Protein AF-A0A8C2FFP6-F1 (afdb_monomer_lite)

Sequence (73 aa):
MTLCSLQVLLMGKSGSGKTSMRSIIFANYIARDTRRLGATIDVEHSHVRFLGNLVLNLWDCGGDTFLFSSLTV

Organism: Cyprinus carpio (NCBI:txid7962)

Secondary structure (DSSP, 8-state):
-PPEEEEEEE--STTS-HHHHHHHHHS---TTGGGG--PPPSEEEEEEEETTTEEEEEEEE---S-TTTTS--

pLDDT: mean 86.3, std 16.57, range [36.56, 97.25]

InterPro domains:
  IPR006762 Gtr1/RagA G protein [PF04670] (7-69)
  IPR006762 Gtr1/RagA G protein [PTHR11259] (7-69)
  IPR027417 P-loop containing nucleoside triphosphate hydrolase [G3DSA:3.40.50.300] (3-72)
  IPR027417 P-loop containing nucleoside triphosphate hydrolase [SSF52540] (7-64)

Foldseek 3Di:
DAQAEDEDEQDDAPPPCSVVVCCVPAVVDDSVCSVVDDFDDAWDWDWGDDPNRYIYTYIYGGNDPPPPPVPPD

Radius of gyration: 14.64 Å; chains: 1; bounding bo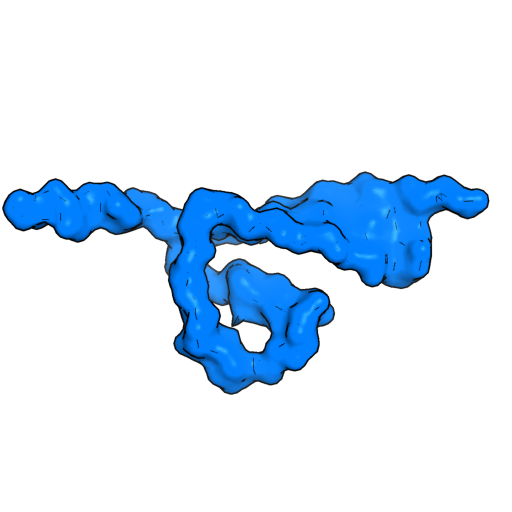x: 32×23×49 Å

Structure (mmCIF, N/CA/C/O backbone):
data_AF-A0A8C2FFP6-F1
#
_entry.id   AF-A0A8C2FFP6-F1
#
loop_
_atom_site.group_PDB
_atom_site.id
_atom_site.type_symbol
_atom_site.label_atom_id
_atom_site.label_alt_id
_atom_site.label_comp_id
_atom_site.label_asym_id
_atom_site.label_entity_id
_atom_site.label_seq_id
_atom_site.pdbx_PDB_ins_code
_atom_site.Cartn_x
_atom_site.Cartn_y
_atom_site.Cartn_z
_atom_site.occupancy
_atom_site.B_iso_or_equiv
_atom_site.auth_seq_id
_atom_site.auth_comp_id
_atom_site.auth_asym_id
_atom_site.auth_atom_id
_atom_site.pdbx_PDB_model_num
ATOM 1 N N . MET A 1 1 ? -9.678 10.013 24.340 1.00 59.31 1 MET A N 1
ATOM 2 C CA . MET A 1 1 ? -8.889 8.982 23.631 1.00 59.31 1 MET A CA 1
ATOM 3 C C . MET A 1 1 ? -8.004 9.695 22.630 1.00 59.31 1 MET A C 1
ATOM 5 O O . MET A 1 1 ? -8.526 10.244 21.669 1.00 59.31 1 MET A O 1
ATOM 9 N N . THR A 1 2 ? -6.706 9.787 22.900 1.00 75.25 2 THR A N 1
ATOM 10 C CA . THR A 1 2 ? -5.760 10.438 2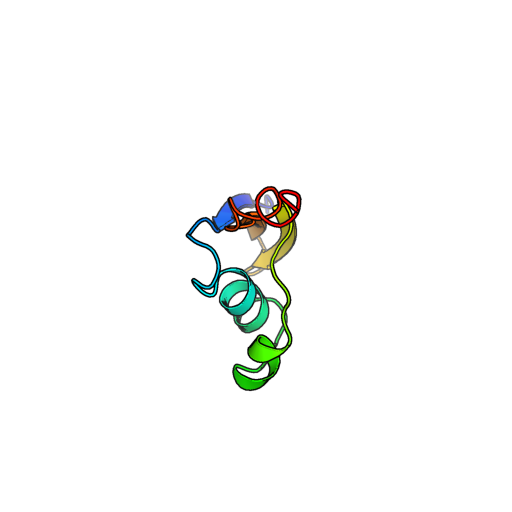1.983 1.00 75.25 2 THR A CA 1
ATOM 11 C C . THR A 1 2 ? -5.482 9.504 20.812 1.00 75.25 2 THR A C 1
ATOM 13 O O . THR A 1 2 ? -5.261 8.312 21.017 1.00 75.25 2 THR A O 1
ATOM 16 N N . LEU A 1 3 ? -5.530 10.037 19.594 1.00 81.19 3 LEU A N 1
ATOM 17 C CA . LEU A 1 3 ? -5.123 9.324 18.390 1.00 81.19 3 LEU A CA 1
ATOM 18 C C . LEU A 1 3 ? -3.590 9.279 18.361 1.00 81.19 3 LEU A C 1
ATOM 20 O O . LEU A 1 3 ? -2.946 10.326 18.300 1.00 81.19 3 LEU A O 1
ATOM 24 N N . CYS A 1 4 ? -3.004 8.088 18.437 1.00 89.50 4 CYS A N 1
ATOM 25 C CA . CYS A 1 4 ? -1.562 7.908 18.301 1.00 89.50 4 CYS A CA 1
ATOM 26 C C . CYS A 1 4 ? -1.194 7.858 16.816 1.00 89.50 4 CYS A C 1
ATOM 28 O O . CYS A 1 4 ? -1.919 7.277 16.012 1.00 89.50 4 CYS A O 1
ATOM 30 N N . SER A 1 5 ? -0.062 8.453 16.446 1.00 93.44 5 SER A N 1
ATOM 31 C CA . SER A 1 5 ? 0.448 8.454 15.074 1.00 93.44 5 SER A CA 1
ATOM 32 C C . SER A 1 5 ? 1.822 7.797 15.057 1.00 93.44 5 SER A C 1
ATOM 34 O O . SER A 1 5 ? 2.695 8.185 15.832 1.00 93.44 5 SER A O 1
ATOM 36 N N . LEU A 1 6 ? 2.005 6.796 14.197 1.00 95.69 6 LEU A N 1
ATOM 37 C CA . LEU A 1 6 ? 3.269 6.095 14.000 1.00 95.69 6 LEU A CA 1
ATOM 38 C C . LEU A 1 6 ? 3.693 6.225 12.539 1.00 95.69 6 LEU A C 1
ATOM 40 O O . LEU A 1 6 ? 2.911 5.964 11.625 1.00 95.69 6 LEU A O 1
ATOM 44 N N . GLN A 1 7 ? 4.942 6.615 12.317 1.00 96.69 7 GLN A N 1
ATOM 45 C CA . GLN A 1 7 ? 5.546 6.623 10.991 1.00 96.69 7 GLN A CA 1
ATOM 46 C C . GLN A 1 7 ? 6.286 5.307 10.761 1.00 96.69 7 GLN A C 1
ATOM 48 O O . GLN A 1 7 ? 7.060 4.865 11.610 1.00 96.69 7 GLN A O 1
ATOM 53 N N . VAL A 1 8 ? 6.034 4.678 9.617 1.00 96.31 8 VAL A N 1
ATOM 54 C CA . VAL A 1 8 ? 6.619 3.392 9.238 1.00 96.31 8 VAL A CA 1
ATOM 55 C C . VAL A 1 8 ? 7.252 3.533 7.864 1.00 96.31 8 VAL A C 1
ATOM 57 O O . VAL A 1 8 ? 6.583 3.890 6.896 1.00 96.31 8 VAL A O 1
ATOM 60 N N . LEU A 1 9 ? 8.544 3.231 7.785 1.00 96.31 9 LEU A N 1
ATOM 61 C CA . LEU A 1 9 ? 9.338 3.358 6.572 1.00 96.31 9 LEU A CA 1
ATOM 62 C C . LEU A 1 9 ? 9.551 1.978 5.943 1.00 96.31 9 LEU A C 1
ATOM 64 O O . LEU A 1 9 ? 10.154 1.096 6.555 1.00 96.31 9 LEU A O 1
ATOM 68 N N . LEU A 1 10 ? 9.044 1.785 4.727 1.00 94.88 10 LEU A N 1
ATOM 69 C CA . LEU A 1 10 ? 9.233 0.569 3.942 1.00 94.88 10 LEU A CA 1
ATOM 70 C C . LEU A 1 10 ? 10.387 0.810 2.964 1.00 94.88 10 LEU A C 1
ATOM 72 O O . LEU A 1 10 ? 10.210 1.366 1.883 1.00 94.88 10 LEU A O 1
ATOM 76 N N . MET A 1 11 ? 11.587 0.394 3.367 1.00 93.44 11 MET A N 1
ATOM 77 C CA . MET A 1 11 ? 12.807 0.470 2.560 1.00 93.44 11 MET A CA 1
ATOM 78 C C . MET A 1 11 ? 13.302 -0.914 2.150 1.00 93.44 11 MET A C 1
ATOM 80 O O . MET A 1 11 ? 12.981 -1.933 2.757 1.00 93.44 11 MET A O 1
ATOM 84 N N . GLY A 1 12 ? 14.105 -0.944 1.090 1.00 91.12 12 GLY A N 1
ATOM 85 C CA . GLY A 1 12 ? 14.690 -2.162 0.542 1.00 91.12 12 GLY A CA 1
ATOM 86 C C . GLY A 1 12 ? 14.917 -2.047 -0.961 1.00 91.12 12 GLY A C 1
ATOM 87 O O . GLY A 1 12 ? 14.316 -1.203 -1.630 1.00 91.12 12 GLY A O 1
ATOM 88 N N . LYS A 1 13 ? 15.773 -2.920 -1.499 1.00 90.62 13 LYS A N 1
ATOM 89 C CA .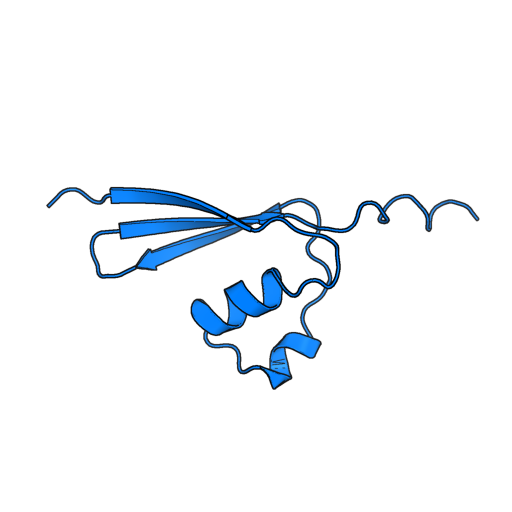 LYS A 1 13 ? 16.123 -2.951 -2.927 1.00 90.62 13 LYS A CA 1
ATOM 90 C C . LYS A 1 13 ? 14.878 -3.040 -3.821 1.00 90.62 13 LYS A C 1
ATOM 92 O O . LYS A 1 13 ? 13.835 -3.560 -3.413 1.00 90.62 13 LYS A O 1
ATOM 97 N N . SER A 1 14 ? 14.966 -2.526 -5.045 1.00 90.88 14 SER A N 1
ATOM 98 C CA . SER A 1 14 ? 13.926 -2.744 -6.051 1.00 90.88 14 SER A CA 1
ATOM 99 C C . SER A 1 14 ? 13.599 -4.230 -6.222 1.00 90.88 14 SER A C 1
ATOM 101 O O . SER A 1 14 ? 14.471 -5.090 -6.085 1.00 90.88 14 SER A O 1
ATOM 103 N N . GLY A 1 15 ? 12.322 -4.535 -6.448 1.00 88.94 15 GLY A N 1
ATOM 104 C CA . GLY A 1 15 ? 11.823 -5.908 -6.561 1.00 88.94 15 GLY A CA 1
ATOM 105 C C . GLY A 1 15 ? 11.682 -6.685 -5.244 1.00 88.94 15 GLY A C 1
ATOM 106 O O . GLY A 1 15 ? 11.163 -7.795 -5.271 1.00 88.94 15 GLY A O 1
ATOM 107 N N . SER A 1 16 ? 12.051 -6.129 -4.079 1.00 93.81 16 SER A N 1
ATOM 108 C CA . SER A 1 16 ? 11.911 -6.832 -2.786 1.00 93.81 16 SER A CA 1
ATOM 109 C C . SER A 1 16 ? 10.462 -7.007 -2.298 1.00 93.81 16 SER A C 1
ATOM 111 O O . SER A 1 16 ? 10.236 -7.633 -1.267 1.00 93.81 16 SER A O 1
ATOM 113 N N . GLY A 1 17 ? 9.475 -6.450 -3.013 1.00 94.19 17 GLY A N 1
ATOM 114 C CA . GLY A 1 17 ? 8.050 -6.633 -2.714 1.00 94.19 17 GLY A CA 1
ATOM 115 C C . GLY A 1 17 ? 7.458 -5.675 -1.672 1.00 94.19 17 GLY A C 1
ATOM 116 O O . GLY A 1 17 ? 6.421 -5.985 -1.092 1.00 94.19 17 GLY A O 1
ATOM 117 N N . LYS A 1 18 ? 8.073 -4.509 -1.440 1.00 95.75 18 LYS A N 1
ATOM 118 C CA . LYS A 1 18 ? 7.610 -3.488 -0.470 1.00 95.75 18 LYS A CA 1
ATOM 119 C C . LYS A 1 18 ? 6.170 -3.039 -0.736 1.00 95.75 18 LYS A C 1
ATOM 121 O O . LYS A 1 18 ? 5.290 -3.171 0.113 1.00 95.75 18 LYS A O 1
ATOM 126 N N . THR A 1 19 ? 5.913 -2.612 -1.966 1.00 95.88 19 THR A N 1
ATOM 127 C CA . THR A 1 19 ? 4.602 -2.174 -2.457 1.00 95.88 19 THR A CA 1
ATOM 128 C C . THR A 1 19 ? 3.591 -3.315 -2.456 1.00 95.88 19 THR A C 1
ATOM 130 O O . THR A 1 19 ? 2.431 -3.115 -2.095 1.00 95.88 19 THR A O 1
ATOM 133 N N . SER A 1 20 ? 4.033 -4.532 -2.791 1.00 96.94 20 SER A N 1
ATOM 134 C CA . SER A 1 20 ? 3.206 -5.741 -2.727 1.00 96.94 20 SER A CA 1
ATOM 135 C C . SER A 1 20 ? 2.740 -6.021 -1.300 1.00 96.94 20 SER A C 1
ATOM 137 O O . SER A 1 20 ? 1.551 -6.242 -1.085 1.00 96.94 20 SER A O 1
ATOM 139 N N . MET A 1 21 ? 3.641 -5.939 -0.315 1.00 97.25 21 MET A N 1
ATOM 140 C CA . MET A 1 21 ? 3.305 -6.102 1.101 1.00 97.25 21 MET A CA 1
ATOM 141 C C . MET A 1 21 ? 2.308 -5.034 1.563 1.00 97.25 21 MET A C 1
ATOM 143 O O . MET A 1 21 ? 1.279 -5.380 2.145 1.00 97.25 21 MET A O 1
ATOM 147 N N . ARG A 1 22 ? 2.563 -3.753 1.248 1.00 96.12 22 ARG A N 1
ATOM 148 C CA . ARG A 1 22 ? 1.636 -2.658 1.581 1.00 96.12 22 ARG A CA 1
ATOM 149 C C . ARG A 1 22 ? 0.241 -2.920 1.010 1.00 96.12 22 ARG A C 1
ATOM 151 O O . ARG A 1 22 ? -0.751 -2.774 1.718 1.00 96.12 22 ARG A O 1
ATOM 158 N N . SER A 1 23 ? 0.173 -3.327 -0.254 1.00 95.81 23 SER A N 1
ATOM 159 C CA . SER A 1 23 ? -1.093 -3.497 -0.972 1.00 95.81 23 SER A CA 1
ATOM 160 C C . SER A 1 23 ? -1.891 -4.704 -0.476 1.00 95.81 23 SER A C 1
ATOM 162 O O . SER A 1 23 ? -3.113 -4.625 -0.364 1.00 95.81 23 SER A O 1
ATOM 164 N N . ILE A 1 24 ? -1.217 -5.807 -0.132 1.00 96.88 24 ILE A N 1
ATOM 165 C CA . ILE A 1 24 ? -1.873 -6.999 0.426 1.00 96.88 24 ILE A CA 1
ATOM 166 C C . ILE A 1 24 ? -2.464 -6.689 1.804 1.00 96.88 24 ILE A C 1
ATOM 168 O O . ILE A 1 24 ? -3.626 -6.989 2.055 1.00 96.88 24 ILE A O 1
ATOM 172 N N . ILE A 1 25 ? -1.677 -6.076 2.693 1.00 95.25 25 ILE A N 1
ATOM 173 C CA . ILE A 1 25 ? -2.074 -5.893 4.095 1.00 95.25 25 ILE A CA 1
ATOM 174 C C . ILE A 1 25 ? -3.081 -4.746 4.248 1.00 95.25 25 ILE A C 1
ATOM 176 O O . ILE A 1 25 ? -4.010 -4.850 5.045 1.00 95.25 25 ILE A O 1
ATOM 180 N N . PHE A 1 26 ? -2.909 -3.653 3.498 1.00 95.31 26 PHE A N 1
ATOM 181 C CA . PHE A 1 26 ? -3.631 -2.402 3.755 1.00 95.31 26 PHE A CA 1
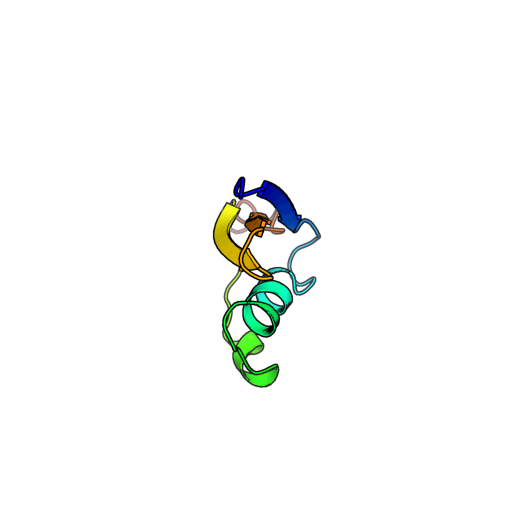ATOM 182 C C . PHE A 1 26 ? -4.526 -1.922 2.605 1.00 95.31 26 PHE A C 1
ATOM 184 O O . PHE A 1 26 ? -5.257 -0.953 2.789 1.00 95.31 26 PHE A O 1
ATOM 191 N N . ALA A 1 27 ? -4.498 -2.576 1.437 1.00 94.12 27 ALA A N 1
ATOM 192 C CA . ALA A 1 27 ? -5.321 -2.205 0.278 1.00 94.12 27 ALA A CA 1
ATOM 193 C C . ALA A 1 27 ? -6.143 -3.374 -0.300 1.00 94.12 27 ALA A C 1
ATOM 195 O O . ALA A 1 27 ? -6.717 -3.239 -1.378 1.00 94.12 27 ALA A O 1
ATOM 196 N N . ASN A 1 28 ? -6.226 -4.504 0.414 1.00 94.69 28 ASN A N 1
ATOM 197 C CA . ASN A 1 28 ? -6.998 -5.695 0.034 1.00 94.69 28 ASN A CA 1
ATOM 198 C C . ASN A 1 28 ? -6.599 -6.317 -1.318 1.00 94.69 28 ASN A C 1
ATOM 200 O O . ASN A 1 28 ? -7.433 -6.907 -2.005 1.00 94.69 28 ASN A O 1
ATOM 204 N N . TYR A 1 29 ? -5.329 -6.209 -1.712 1.00 96.56 29 TYR A N 1
ATOM 205 C CA . TYR A 1 29 ? -4.844 -6.907 -2.903 1.00 96.56 29 TYR A CA 1
ATOM 206 C C . TYR A 1 29 ? -4.679 -8.398 -2.618 1.00 96.56 29 TYR A C 1
ATOM 208 O O . TYR A 1 29 ? -4.091 -8.797 -1.613 1.00 96.56 29 TYR A O 1
ATOM 216 N N . ILE A 1 30 ? -5.105 -9.236 -3.561 1.00 96.12 30 ILE A N 1
ATOM 217 C CA . ILE A 1 30 ? -4.694 -10.640 -3.571 1.00 96.12 30 ILE A CA 1
ATOM 218 C C . ILE A 1 30 ? -3.260 -10.753 -4.098 1.00 96.12 30 ILE A C 1
ATOM 220 O O . ILE A 1 30 ? -2.830 -9.981 -4.957 1.00 96.12 30 ILE A O 1
ATOM 224 N N . ALA A 1 31 ? -2.514 -11.759 -3.637 1.00 94.69 31 ALA A N 1
ATOM 225 C CA . ALA A 1 31 ? -1.109 -11.942 -4.018 1.00 94.69 31 ALA A CA 1
ATOM 226 C C . ALA A 1 31 ? -0.891 -11.966 -5.544 1.00 94.69 31 ALA A C 1
ATOM 228 O O . ALA A 1 31 ? 0.097 -11.430 -6.043 1.00 94.69 31 ALA A O 1
ATOM 229 N N . ARG A 1 32 ? -1.837 -12.536 -6.302 1.00 95.81 32 ARG A N 1
ATOM 230 C CA . ARG A 1 32 ? -1.782 -12.582 -7.770 1.00 95.81 32 ARG A CA 1
ATOM 231 C C . ARG A 1 32 ? -1.774 -11.190 -8.412 1.00 95.81 32 ARG A C 1
ATOM 233 O O . ARG A 1 32 ? -1.044 -10.990 -9.383 1.00 95.81 32 ARG A O 1
ATOM 240 N N . ASP A 1 33 ? -2.533 -10.247 -7.865 1.00 94.75 33 ASP A N 1
ATOM 241 C CA . ASP A 1 33 ? -2.692 -8.905 -8.435 1.00 94.75 33 ASP A CA 1
ATOM 242 C C . ASP A 1 33 ? -1.457 -8.035 -8.210 1.00 94.75 33 ASP A C 1
ATOM 244 O O . ASP A 1 33 ? -1.198 -7.117 -8.987 1.00 94.75 33 ASP A O 1
ATOM 248 N N . THR A 1 34 ? -0.624 -8.380 -7.223 1.00 94.31 34 THR A N 1
ATOM 249 C CA . THR A 1 34 ? 0.628 -7.656 -6.958 1.00 94.31 34 THR A CA 1
ATOM 250 C C . THR A 1 34 ? 1.613 -7.689 -8.125 1.00 94.31 34 THR A C 1
ATOM 252 O O . THR A 1 34 ? 2.449 -6.801 -8.237 1.00 94.31 34 THR A O 1
ATOM 255 N N . ARG A 1 35 ? 1.480 -8.647 -9.054 1.00 92.31 35 ARG A N 1
ATOM 256 C CA . ARG A 1 35 ? 2.291 -8.708 -10.286 1.00 92.31 35 ARG A CA 1
ATOM 257 C C . ARG A 1 35 ? 2.050 -7.534 -11.236 1.00 92.31 35 ARG A C 1
ATOM 259 O O . ARG A 1 35 ? 2.855 -7.310 -12.130 1.00 92.31 35 ARG A O 1
ATOM 266 N N . ARG A 1 36 ? 0.921 -6.838 -11.081 1.00 93.19 36 ARG A N 1
ATOM 267 C CA . ARG A 1 36 ? 0.544 -5.669 -11.888 1.00 93.19 36 ARG A CA 1
ATOM 268 C C . ARG A 1 36 ? 1.047 -4.359 -11.282 1.00 93.19 36 ARG A C 1
ATOM 270 O O . ARG A 1 36 ? 0.881 -3.318 -11.908 1.00 93.19 36 ARG A O 1
ATOM 277 N N . LEU A 1 37 ? 1.603 -4.398 -10.069 1.00 90.31 37 LEU A N 1
ATOM 278 C CA . LEU A 1 37 ? 2.159 -3.220 -9.415 1.00 90.31 37 LEU A CA 1
ATOM 279 C C . LEU A 1 37 ? 3.458 -2.821 -10.121 1.00 90.31 37 LEU A C 1
ATOM 281 O O . LEU A 1 37 ? 4.342 -3.652 -10.328 1.00 90.31 37 LEU A O 1
ATOM 285 N N . GLY A 1 38 ? 3.542 -1.548 -10.503 1.00 89.44 38 GLY A N 1
ATOM 286 C CA . GLY A 1 38 ? 4.751 -0.959 -11.066 1.00 89.44 38 GLY A CA 1
ATOM 287 C C . GLY A 1 38 ? 5.810 -0.682 -10.000 1.00 89.44 38 GLY A C 1
ATOM 288 O O . GLY A 1 38 ? 5.572 -0.839 -8.801 1.00 89.44 38 GLY A O 1
ATOM 289 N N . ALA A 1 39 ? 6.984 -0.247 -10.451 1.00 88.81 39 ALA A N 1
ATOM 290 C CA . ALA A 1 39 ? 8.008 0.267 -9.555 1.00 88.81 39 ALA A CA 1
ATOM 291 C C . ALA A 1 39 ? 7.516 1.534 -8.839 1.00 88.81 39 ALA A C 1
ATOM 293 O O . ALA A 1 39 ? 6.951 2.429 -9.468 1.00 88.81 39 ALA A O 1
ATOM 294 N N . THR A 1 40 ? 7.755 1.614 -7.530 1.00 87.56 40 THR A N 1
ATOM 295 C CA . THR A 1 40 ? 7.540 2.842 -6.760 1.00 87.56 40 THR A CA 1
ATOM 296 C C . THR A 1 40 ? 8.596 3.871 -7.145 1.00 87.56 40 THR A C 1
ATOM 298 O O . THR A 1 40 ? 9.793 3.595 -7.032 1.00 87.56 40 THR A O 1
ATOM 301 N N . ILE A 1 41 ? 8.156 5.051 -7.577 1.00 87.50 41 ILE A N 1
ATOM 302 C CA . ILE A 1 41 ? 9.026 6.186 -7.889 1.00 87.50 41 ILE A CA 1
ATOM 303 C C . ILE A 1 41 ? 9.154 7.035 -6.624 1.00 87.50 41 ILE A C 1
ATOM 305 O O . ILE A 1 41 ? 8.144 7.393 -6.029 1.00 87.50 41 ILE A O 1
ATOM 309 N N . ASP A 1 42 ? 10.386 7.354 -6.229 1.00 88.19 42 ASP A N 1
ATOM 310 C CA . ASP A 1 42 ? 10.699 8.179 -5.054 1.00 88.19 42 ASP A CA 1
ATOM 311 C C . ASP A 1 42 ? 10.054 7.678 -3.748 1.00 88.19 42 ASP A C 1
ATOM 313 O O . ASP A 1 42 ? 10.553 6.712 -3.173 1.00 88.19 42 ASP A O 1
ATOM 317 N N . VAL A 1 43 ? 8.954 8.269 -3.270 1.00 92.06 43 VAL A N 1
ATOM 318 C CA . VAL A 1 43 ? 8.248 7.818 -2.061 1.00 92.06 43 VAL A CA 1
ATOM 319 C C . VAL A 1 43 ? 6.735 7.875 -2.259 1.00 92.06 43 VAL A C 1
ATOM 321 O O . VAL A 1 43 ? 6.167 8.922 -2.554 1.00 92.06 43 VAL A O 1
ATOM 324 N N . GLU A 1 44 ? 6.066 6.751 -2.009 1.00 94.12 44 GLU A N 1
ATOM 325 C CA . GLU A 1 44 ? 4.606 6.648 -1.971 1.00 94.12 44 GLU A CA 1
ATOM 326 C C . GLU A 1 44 ? 4.108 6.651 -0.522 1.00 94.12 44 GLU A C 1
ATOM 328 O O . GLU A 1 44 ? 4.506 5.817 0.301 1.00 94.12 44 GLU A O 1
ATOM 333 N N . HIS A 1 45 ? 3.199 7.574 -0.206 1.00 94.69 45 HIS A N 1
ATOM 334 C CA . HIS A 1 45 ? 2.640 7.727 1.135 1.00 94.69 45 HIS A CA 1
ATOM 335 C C . HIS A 1 45 ? 1.273 7.054 1.258 1.00 94.69 45 HIS A C 1
ATOM 337 O O . HIS A 1 45 ? 0.423 7.127 0.372 1.00 94.69 45 HIS A O 1
ATOM 343 N N . SER A 1 46 ? 1.015 6.403 2.390 1.00 94.81 46 SER A N 1
ATOM 344 C CA . SER A 1 46 ? -0.308 5.859 2.705 1.00 94.81 46 SER A CA 1
ATOM 345 C C . SER A 1 46 ? -0.640 6.053 4.177 1.00 94.81 46 SER A C 1
ATOM 347 O O . SER A 1 46 ? 0.150 5.715 5.055 1.00 94.81 46 SER A O 1
ATOM 349 N N . HIS A 1 47 ? -1.837 6.569 4.448 1.00 94.75 47 HIS A N 1
ATOM 350 C CA . HIS A 1 47 ? -2.334 6.807 5.800 1.00 94.75 47 HIS A CA 1
ATOM 351 C C . HIS A 1 47 ? -3.434 5.802 6.122 1.00 94.75 47 HIS A C 1
ATOM 353 O O . HIS A 1 47 ? -4.476 5.787 5.468 1.00 94.75 47 HIS A O 1
ATOM 359 N N . VAL A 1 48 ? -3.211 4.964 7.132 1.00 94.75 48 VAL A N 1
ATOM 360 C CA . VAL A 1 48 ? -4.128 3.871 7.474 1.00 94.75 48 VAL A CA 1
ATOM 361 C C . VAL A 1 48 ? -4.481 3.942 8.949 1.00 94.75 48 VAL A C 1
ATOM 363 O O . VAL A 1 48 ? -3.604 4.007 9.809 1.00 94.75 48 VAL A O 1
ATOM 366 N N . ARG A 1 49 ? -5.779 3.907 9.259 1.00 93.69 49 ARG A N 1
ATOM 367 C CA . ARG A 1 49 ? -6.241 3.711 10.635 1.00 93.69 49 ARG A CA 1
ATOM 368 C C . ARG A 1 49 ? -6.118 2.236 10.984 1.00 93.69 49 ARG A C 1
ATOM 370 O O . ARG A 1 49 ? -6.742 1.392 10.349 1.00 93.69 49 ARG A O 1
ATOM 377 N N . PHE A 1 50 ? -5.332 1.943 12.006 1.00 91.94 50 PHE A N 1
ATOM 378 C CA . PHE A 1 50 ? -5.086 0.602 12.501 1.00 91.94 50 PHE A CA 1
ATOM 379 C C . PHE A 1 50 ? -5.603 0.496 13.936 1.00 91.94 50 PHE A C 1
ATOM 381 O O . PHE A 1 50 ? -5.364 1.379 14.755 1.00 91.94 50 PHE A O 1
ATOM 388 N N . LEU A 1 51 ? -6.375 -0.555 14.230 1.00 91.00 51 LEU A N 1
ATOM 389 C CA . LEU A 1 51 ? -6.940 -0.822 15.565 1.00 91.00 51 LEU A CA 1
ATOM 390 C C . LEU A 1 51 ? -7.710 0.364 16.201 1.00 91.00 51 LEU A C 1
ATOM 392 O O . LEU A 1 51 ? -7.825 0.472 17.417 1.00 91.00 51 LEU A O 1
ATOM 396 N N . GLY A 1 52 ? -8.267 1.259 15.378 1.00 89.38 52 GLY A N 1
ATOM 397 C CA . GLY A 1 52 ? -9.175 2.338 15.785 1.00 89.38 52 GLY A CA 1
ATOM 398 C C . GLY A 1 52 ? -8.517 3.603 16.352 1.00 89.38 52 GLY A C 1
ATOM 399 O O . GLY A 1 52 ? -8.985 4.701 16.046 1.00 89.38 52 GLY A O 1
ATOM 400 N N . ASN A 1 53 ? -7.438 3.486 17.130 1.00 92.00 53 ASN A N 1
ATOM 401 C CA . ASN A 1 53 ? -6.773 4.618 17.797 1.00 92.00 53 ASN A CA 1
ATOM 402 C C . ASN A 1 53 ? -5.338 4.894 17.314 1.00 92.00 53 ASN A C 1
ATOM 404 O O . ASN A 1 53 ? -4.727 5.857 17.783 1.00 92.00 53 ASN A O 1
ATOM 408 N N . LEU A 1 54 ? -4.811 4.086 16.392 1.00 94.06 54 LEU A N 1
ATOM 409 C CA . LEU A 1 54 ? -3.492 4.269 15.801 1.00 94.06 54 LEU A CA 1
ATOM 410 C C . LEU A 1 54 ? -3.626 4.668 14.329 1.00 94.06 54 LEU A C 1
ATOM 412 O O . LEU A 1 54 ? -4.364 4.050 13.564 1.00 94.06 54 LEU A O 1
ATOM 416 N N . VAL A 1 55 ? -2.892 5.693 13.918 1.00 95.38 55 VAL A N 1
ATOM 417 C CA . VAL A 1 55 ? -2.687 6.041 12.511 1.00 95.38 55 VAL A CA 1
ATOM 418 C C . VAL A 1 55 ? -1.289 5.606 12.116 1.00 95.38 55 VAL A C 1
ATOM 420 O O . VAL A 1 55 ? -0.306 6.049 12.705 1.00 95.38 55 VAL A O 1
ATOM 423 N N . LEU A 1 56 ? -1.207 4.742 11.111 1.00 96.44 56 LEU A N 1
ATOM 424 C CA . LEU A 1 56 ? 0.036 4.362 10.462 1.00 96.44 56 LEU A CA 1
ATOM 425 C C . LEU A 1 56 ? 0.253 5.263 9.250 1.00 96.44 56 LEU A C 1
ATOM 427 O O . LEU A 1 56 ? -0.575 5.291 8.338 1.00 96.44 56 LEU A O 1
ATOM 431 N N . ASN A 1 57 ? 1.378 5.969 9.234 1.00 96.44 57 ASN A N 1
ATOM 432 C CA . ASN A 1 57 ? 1.856 6.714 8.075 1.00 96.44 57 ASN A CA 1
ATOM 433 C C . ASN A 1 57 ? 2.938 5.865 7.410 1.00 96.44 57 ASN A C 1
ATOM 435 O O . ASN A 1 57 ? 4.087 5.849 7.853 1.00 96.44 57 ASN A O 1
ATOM 439 N N . LEU A 1 58 ? 2.542 5.117 6.388 1.00 96.88 58 LEU A N 1
ATOM 440 C CA . LEU A 1 58 ? 3.403 4.224 5.621 1.00 96.88 58 LEU A CA 1
ATOM 441 C C . LEU A 1 58 ? 4.109 5.027 4.531 1.00 96.88 58 LEU A C 1
ATOM 443 O O . LEU A 1 58 ? 3.459 5.740 3.769 1.00 96.88 58 LEU A O 1
ATOM 447 N N . TRP A 1 59 ? 5.430 4.921 4.488 1.00 96.00 59 TRP A N 1
ATOM 448 C CA . TRP A 1 59 ? 6.295 5.574 3.511 1.00 96.00 59 TRP A CA 1
ATOM 449 C C . TRP A 1 59 ? 6.986 4.468 2.716 1.00 96.00 59 TRP A C 1
ATOM 451 O O . TRP A 1 59 ? 7.942 3.866 3.201 1.00 96.00 59 TRP A O 1
ATOM 461 N N . ASP A 1 60 ? 6.450 4.128 1.546 1.00 95.00 60 ASP A N 1
ATOM 462 C CA . ASP A 1 60 ? 7.061 3.151 0.641 1.00 95.00 60 ASP A CA 1
ATOM 463 C C . ASP A 1 60 ? 8.073 3.840 -0.251 1.00 95.00 60 ASP A C 1
ATOM 465 O O . ASP A 1 60 ? 7.707 4.578 -1.159 1.00 95.00 60 ASP A O 1
ATOM 469 N N . CYS A 1 61 ? 9.348 3.608 0.031 1.00 92.88 61 CYS A N 1
ATOM 470 C CA . CYS A 1 61 ? 10.432 4.197 -0.732 1.00 92.88 61 CYS A CA 1
ATOM 471 C C . CYS A 1 61 ? 10.703 3.364 -1.984 1.00 92.88 61 CYS A C 1
ATOM 473 O O . CYS A 1 61 ? 10.883 2.147 -1.913 1.00 92.88 61 CYS A O 1
ATOM 475 N N . GLY A 1 62 ? 10.819 4.021 -3.128 1.00 89.50 62 GLY A N 1
ATOM 476 C CA . GLY A 1 62 ? 11.382 3.468 -4.345 1.00 89.50 62 GLY A CA 1
ATOM 477 C C . GLY A 1 62 ? 12.742 2.838 -4.064 1.00 89.50 62 GLY A C 1
ATOM 478 O O . GLY A 1 62 ? 13.622 3.429 -3.445 1.00 89.50 62 GLY A O 1
ATOM 479 N N . GLY A 1 63 ? 12.895 1.583 -4.483 1.00 79.31 63 GLY A N 1
ATOM 480 C CA . GLY A 1 63 ? 14.146 0.838 -4.318 1.00 79.31 63 GLY A CA 1
ATOM 481 C C . GLY A 1 63 ? 15.051 0.906 -5.546 1.00 79.31 63 GLY A C 1
ATOM 482 O O . GLY A 1 63 ? 16.091 0.242 -5.564 1.00 79.31 63 GLY A O 1
ATOM 483 N N . ASP A 1 64 ? 14.616 1.619 -6.586 1.00 70.38 64 ASP A N 1
ATOM 484 C CA . ASP A 1 64 ? 15.347 1.783 -7.832 1.00 70.38 64 ASP A CA 1
ATOM 485 C C . ASP A 1 64 ? 16.365 2.907 -7.685 1.00 70.38 64 ASP A C 1
ATOM 487 O O . ASP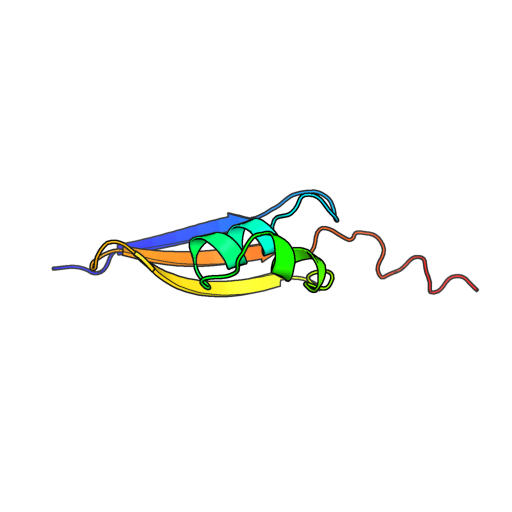 A 1 64 ? 16.046 4.086 -7.783 1.00 70.38 64 ASP A O 1
ATOM 491 N N . THR A 1 65 ? 17.634 2.532 -7.553 1.00 58.16 65 THR A N 1
ATOM 492 C CA . THR A 1 65 ? 18.756 3.431 -7.858 1.00 58.16 65 THR A CA 1
ATOM 493 C C . THR A 1 65 ? 18.897 3.685 -9.370 1.00 58.16 65 THR A C 1
ATOM 495 O O . THR A 1 65 ? 19.762 4.445 -9.791 1.00 58.16 65 THR A O 1
ATOM 498 N N . PHE A 1 66 ? 18.071 3.026 -10.196 1.00 45.97 66 PHE A N 1
ATOM 499 C CA . PHE A 1 66 ? 18.280 2.793 -11.629 1.00 45.97 66 PHE A CA 1
ATOM 500 C C . PHE A 1 66 ? 17.406 3.634 -12.574 1.00 45.97 66 PHE A C 1
ATOM 502 O O . PHE A 1 66 ? 17.567 3.521 -13.786 1.00 45.97 66 PHE A O 1
ATOM 509 N N . LEU A 1 67 ? 16.542 4.530 -12.078 1.00 48.41 67 LEU A N 1
ATOM 510 C CA . LEU A 1 67 ? 15.817 5.464 -12.959 1.00 48.41 67 LEU A CA 1
ATOM 511 C C . LEU A 1 67 ? 16.739 6.487 -13.666 1.00 48.41 67 LEU A C 1
ATOM 513 O O . LEU A 1 67 ? 16.252 7.288 -14.456 1.00 48.41 67 LEU A O 1
ATOM 517 N N . PHE A 1 68 ? 18.062 6.432 -13.452 1.00 43.31 68 PHE A N 1
ATOM 518 C CA . PHE A 1 68 ? 19.048 7.247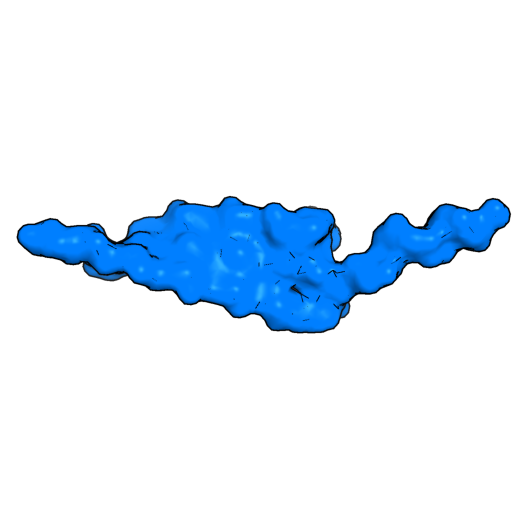 -14.174 1.00 43.31 68 PHE A CA 1
ATOM 519 C C . PHE A 1 68 ? 19.936 6.477 -15.177 1.00 43.31 68 PHE A C 1
ATOM 521 O O . PHE A 1 68 ? 20.635 7.103 -15.963 1.00 43.31 68 PHE A O 1
ATOM 528 N N . SER A 1 69 ? 19.929 5.139 -15.227 1.00 43.81 69 SER A N 1
ATOM 529 C CA . SER A 1 69 ? 20.855 4.378 -16.102 1.00 43.81 69 SER A CA 1
ATOM 530 C C . SER A 1 69 ? 20.261 3.915 -17.438 1.00 43.81 69 SER A C 1
ATOM 532 O O . SER A 1 69 ? 20.984 3.372 -18.267 1.00 43.81 69 SER A O 1
ATOM 534 N N . SER A 1 70 ? 18.971 4.160 -17.700 1.00 44.84 70 SER A N 1
ATOM 535 C CA . SER A 1 70 ? 18.406 4.066 -19.063 1.00 44.84 70 SER A CA 1
ATOM 536 C C . SER A 1 70 ? 18.450 5.391 -19.839 1.00 44.84 70 SER A C 1
ATOM 538 O O . SER A 1 70 ? 17.954 5.442 -20.958 1.00 44.84 70 SER A O 1
ATOM 540 N N . LEU A 1 71 ? 19.081 6.442 -19.290 1.00 45.44 71 LEU A N 1
ATOM 541 C CA . LEU A 1 71 ? 19.442 7.665 -20.025 1.00 45.44 71 LEU A CA 1
ATOM 542 C C . LEU A 1 71 ? 20.944 7.714 -20.378 1.00 45.44 71 LEU A C 1
ATOM 544 O O . LEU A 1 71 ? 21.539 8.783 -20.460 1.00 45.44 71 LEU A O 1
ATOM 548 N N . THR A 1 72 ? 21.563 6.549 -20.571 1.00 36.56 72 THR A N 1
ATOM 549 C CA . THR A 1 72 ? 22.823 6.400 -21.316 1.00 36.56 72 THR A CA 1
ATOM 550 C C . THR A 1 72 ? 22.552 5.527 -22.537 1.00 36.56 72 THR A C 1
ATOM 552 O O . THR A 1 72 ? 22.902 4.347 -22.567 1.00 36.56 72 THR A O 1
ATOM 555 N N . VAL A 1 73 ? 21.847 6.118 -23.503 1.00 42.81 73 VAL A N 1
ATOM 556 C CA . VAL A 1 73 ? 22.051 5.875 -24.937 1.00 42.81 73 VAL A CA 1
ATOM 557 C C . VAL A 1 73 ? 22.845 7.044 -25.494 1.00 42.81 73 VAL A C 1
ATOM 559 O O . VAL A 1 73 ? 22.602 8.177 -25.020 1.00 42.81 73 VAL A O 1
#